Protein AF-A0A2H0B5N1-F1 (afdb_monomer_lite)

Radius of gyration: 15.66 Å; chains: 1; bounding box: 34×41×44 Å

Structure (mmCIF, N/CA/C/O backbone):
data_AF-A0A2H0B5N1-F1
#
_entry.id   AF-A0A2H0B5N1-F1
#
loop_
_atom_site.group_PDB
_atom_site.id
_atom_site.type_symbol
_atom_site.label_atom_id
_atom_site.label_alt_id
_atom_site.label_comp_id
_atom_site.label_asym_id
_atom_site.label_entity_id
_atom_site.label_seq_id
_atom_site.pdbx_PDB_ins_code
_atom_site.Cartn_x
_atom_site.Cartn_y
_atom_site.Cartn_z
_atom_site.occupancy
_atom_site.B_iso_or_equiv
_atom_site.auth_seq_id
_atom_site.auth_comp_id
_atom_site.auth_asym_id
_atom_site.auth_atom_id
_atom_site.pdbx_PDB_model_num
ATOM 1 N N . TYR A 1 1 ? 4.432 -24.245 -27.389 1.00 62.81 1 TYR A N 1
ATOM 2 C CA . TYR A 1 1 ? 4.406 -24.406 -25.921 1.00 62.81 1 TYR A CA 1
ATOM 3 C C . TYR A 1 1 ? 5.547 -23.602 -25.323 1.00 62.81 1 TYR A C 1
ATOM 5 O O . TYR A 1 1 ? 6.668 -23.757 -25.787 1.00 62.81 1 TYR A O 1
ATOM 13 N N . VAL A 1 2 ? 5.274 -22.726 -24.354 1.00 70.19 2 VAL A N 1
ATOM 14 C CA . VAL A 1 2 ? 6.316 -21.984 -23.621 1.00 70.19 2 VAL A CA 1
ATOM 15 C C . VAL A 1 2 ? 6.590 -22.735 -22.321 1.00 70.19 2 VAL A C 1
ATOM 17 O O . VAL A 1 2 ? 5.662 -23.007 -21.563 1.00 70.19 2 VAL A O 1
ATOM 20 N N . LYS A 1 3 ? 7.848 -23.114 -22.078 1.00 71.00 3 LYS A N 1
ATOM 21 C CA . LYS A 1 3 ? 8.260 -23.798 -20.847 1.00 71.00 3 LYS A CA 1
ATOM 22 C C . LYS A 1 3 ? 8.662 -22.742 -19.819 1.00 71.00 3 LYS A C 1
ATOM 24 O O . LYS A 1 3 ? 9.711 -22.124 -19.957 1.00 71.00 3 LYS A O 1
ATOM 29 N N . VAL A 1 4 ? 7.824 -22.529 -18.808 1.00 73.94 4 VAL A N 1
ATOM 30 C CA . VAL A 1 4 ? 8.102 -21.592 -17.709 1.00 73.94 4 VAL A CA 1
ATOM 31 C C . VAL A 1 4 ? 8.718 -22.368 -16.547 1.00 73.94 4 VAL A C 1
ATOM 33 O O . VAL A 1 4 ? 8.161 -23.377 -16.112 1.00 73.94 4 VAL A O 1
ATOM 36 N N . LYS A 1 5 ? 9.874 -21.919 -16.045 1.00 79.00 5 LYS A N 1
ATOM 37 C CA . LYS A 1 5 ? 10.454 -22.449 -14.806 1.00 79.00 5 LYS A CA 1
ATOM 38 C C . LYS A 1 5 ? 9.755 -21.769 -13.632 1.00 79.00 5 LYS A C 1
ATOM 40 O O . LYS A 1 5 ? 9.928 -20.571 -13.437 1.00 79.00 5 LYS A O 1
ATOM 45 N N . LYS A 1 6 ? 8.960 -22.526 -12.880 1.00 80.06 6 LYS A N 1
ATOM 46 C CA . LYS A 1 6 ? 8.376 -22.047 -11.626 1.00 80.06 6 LYS A CA 1
ATOM 47 C C . LYS A 1 6 ? 9.428 -22.092 -10.525 1.00 80.06 6 LYS A C 1
ATOM 49 O O . LYS A 1 6 ? 10.237 -23.021 -10.489 1.00 80.06 6 LYS A O 1
ATOM 54 N N . THR A 1 7 ? 9.378 -21.108 -9.641 1.00 77.88 7 THR A N 1
ATOM 55 C CA . THR A 1 7 ? 10.222 -21.034 -8.451 1.00 77.88 7 THR A CA 1
ATOM 56 C C . THR A 1 7 ? 9.319 -20.874 -7.243 1.00 77.88 7 THR A C 1
ATOM 58 O O . THR A 1 7 ? 8.371 -20.089 -7.280 1.00 77.88 7 THR A O 1
ATOM 61 N N . GLU A 1 8 ? 9.617 -21.618 -6.186 1.00 81.06 8 GLU A N 1
ATOM 62 C CA . GLU A 1 8 ? 8.972 -21.464 -4.888 1.00 81.06 8 GLU A CA 1
ATOM 63 C C . GLU A 1 8 ? 9.789 -20.497 -4.032 1.00 81.06 8 GLU A C 1
ATOM 65 O O . GLU A 1 8 ? 11.020 -20.529 -4.038 1.00 81.06 8 GLU A O 1
ATOM 70 N N . PHE A 1 9 ? 9.096 -19.624 -3.313 1.00 85.31 9 PHE A N 1
ATOM 71 C CA . PHE A 1 9 ? 9.682 -18.725 -2.331 1.00 85.31 9 PHE A CA 1
ATOM 72 C C . PHE A 1 9 ? 8.671 -18.494 -1.211 1.00 85.31 9 PHE A C 1
ATOM 74 O O . PHE A 1 9 ? 7.460 -18.620 -1.411 1.00 85.31 9 PHE A O 1
ATOM 81 N N . GLU A 1 10 ? 9.177 -18.142 -0.037 1.00 87.75 10 GLU A N 1
ATOM 82 C CA . GLU A 1 10 ? 8.361 -17.762 1.108 1.00 87.75 10 GLU A CA 1
ATOM 83 C C . GLU A 1 10 ? 8.388 -16.242 1.275 1.00 87.75 10 GLU A C 1
ATOM 85 O O . GLU A 1 10 ? 9.397 -15.584 1.025 1.00 87.75 10 GLU A O 1
ATOM 90 N N . THR A 1 11 ? 7.258 -15.677 1.685 1.00 91.69 11 THR A N 1
ATOM 91 C CA . THR A 1 11 ? 7.141 -14.263 2.037 1.00 91.69 11 THR A CA 1
ATOM 92 C C . THR A 1 11 ? 6.134 -14.099 3.169 1.00 91.69 11 THR A C 1
ATOM 94 O O . THR A 1 11 ? 5.390 -15.027 3.493 1.00 91.69 11 THR A O 1
ATOM 97 N N . ALA A 1 12 ? 6.075 -12.908 3.752 1.00 94.06 12 ALA A N 1
ATOM 98 C CA . ALA A 1 12 ? 5.151 -12.581 4.823 1.00 94.06 12 ALA A CA 1
ATOM 99 C C . ALA A 1 12 ? 4.571 -11.180 4.639 1.00 94.06 12 ALA A C 1
ATOM 101 O O . ALA A 1 12 ? 5.230 -10.277 4.135 1.00 94.06 12 ALA A O 1
ATOM 102 N N . ASN A 1 13 ? 3.349 -10.986 5.130 1.00 97.69 13 ASN A N 1
ATOM 103 C CA . ASN A 1 13 ? 2.835 -9.640 5.343 1.00 97.69 13 ASN A CA 1
ATOM 104 C C . ASN A 1 13 ? 3.435 -9.073 6.632 1.00 97.69 13 ASN A C 1
ATOM 106 O O . ASN A 1 13 ? 3.412 -9.739 7.670 1.00 97.69 13 ASN A O 1
ATOM 110 N N . ILE A 1 14 ? 3.893 -7.827 6.583 1.00 98.44 14 ILE A N 1
ATOM 111 C CA . ILE A 1 14 ? 4.401 -7.100 7.747 1.00 98.44 14 ILE A CA 1
ATOM 112 C C . ILE A 1 14 ? 3.310 -6.143 8.220 1.00 98.44 14 ILE A C 1
ATOM 114 O O . ILE A 1 14 ? 2.827 -5.309 7.457 1.00 98.44 14 ILE A O 1
ATOM 118 N N . LEU A 1 15 ? 2.904 -6.287 9.480 1.00 98.56 15 LEU A N 1
ATOM 119 C CA . LEU A 1 15 ? 1.828 -5.518 10.101 1.00 98.56 15 LEU A CA 1
ATOM 120 C C . LEU A 1 15 ? 2.432 -4.557 11.127 1.00 98.56 15 LEU A C 1
ATOM 122 O O . LEU A 1 15 ? 3.145 -4.995 12.028 1.00 98.56 15 LEU A O 1
ATOM 126 N N . ILE A 1 16 ? 2.136 -3.263 11.009 1.00 98.62 16 ILE A N 1
ATOM 127 C CA . ILE A 1 16 ? 2.725 -2.208 11.842 1.00 98.62 16 ILE A CA 1
ATOM 128 C C . ILE A 1 16 ? 1.606 -1.303 12.374 1.00 98.62 16 ILE A C 1
ATOM 130 O O . ILE A 1 16 ? 0.941 -0.615 11.600 1.00 98.62 16 ILE A O 1
ATOM 134 N N . GLY A 1 17 ? 1.394 -1.294 13.693 1.00 98.44 17 GLY A N 1
ATOM 135 C CA . GLY A 1 17 ? 0.392 -0.456 14.366 1.00 98.44 17 GLY A CA 1
ATOM 136 C C . GLY A 1 17 ? -0.738 -1.242 15.036 1.00 98.44 17 GLY A C 1
ATOM 137 O O . GLY A 1 17 ? -0.537 -2.359 15.515 1.00 98.44 17 GLY A O 1
ATOM 138 N N . ASN A 1 18 ? -1.927 -0.642 15.109 1.00 98.38 18 ASN A N 1
ATOM 139 C CA . ASN A 1 18 ? -3.066 -1.177 15.854 1.00 98.38 18 ASN A CA 1
ATOM 140 C C . ASN A 1 18 ? -3.725 -2.364 15.129 1.00 98.38 18 ASN A C 1
ATOM 142 O O . ASN A 1 18 ? -4.461 -2.201 14.161 1.00 98.38 18 ASN A O 1
ATOM 146 N N . THR A 1 19 ? -3.503 -3.577 15.634 1.00 97.56 19 THR A N 1
ATOM 147 C CA . THR A 1 19 ? -4.081 -4.818 15.082 1.00 97.56 19 THR A CA 1
ATOM 148 C C . THR A 1 19 ? -5.416 -5.220 15.711 1.00 97.56 19 THR A C 1
ATOM 150 O O . THR A 1 19 ? -5.990 -6.236 15.317 1.00 97.56 19 THR A O 1
ATOM 153 N N . ILE A 1 20 ? -5.914 -4.447 16.680 1.00 97.56 20 ILE A N 1
ATOM 154 C CA . ILE A 1 20 ? -7.135 -4.760 17.428 1.00 97.56 20 ILE A CA 1
ATOM 155 C C . ILE A 1 20 ? -8.333 -4.080 16.768 1.00 97.56 20 ILE A C 1
ATOM 157 O O . ILE A 1 20 ? -9.214 -4.769 16.268 1.00 97.56 20 ILE A O 1
ATOM 161 N N . ASN A 1 21 ? -8.343 -2.744 16.739 1.00 97.50 21 ASN A N 1
ATOM 162 C CA . ASN A 1 21 ? -9.430 -1.922 16.196 1.00 97.50 21 ASN A CA 1
ATOM 163 C C . ASN A 1 21 ? -8.858 -0.655 15.526 1.00 97.50 21 ASN A C 1
ATOM 165 O O . ASN A 1 21 ? -8.994 0.435 16.080 1.00 97.50 21 ASN A O 1
ATOM 169 N N . PRO A 1 22 ? -8.168 -0.777 14.380 1.00 98.56 22 PRO A N 1
ATOM 170 C CA . PRO A 1 22 ? -7.708 0.382 13.628 1.00 98.56 22 PRO A CA 1
ATOM 171 C C . PRO A 1 22 ? -8.877 1.090 12.929 1.00 98.56 22 PRO A C 1
ATOM 173 O O . PRO A 1 22 ? -9.751 0.447 12.339 1.00 98.56 22 PRO A O 1
ATOM 176 N N . ASP A 1 23 ? -8.835 2.419 12.908 1.00 98.62 23 ASP A N 1
ATOM 177 C CA . ASP A 1 23 ? -9.713 3.251 12.088 1.00 98.62 23 ASP A CA 1
ATOM 178 C C . ASP A 1 23 ? -9.384 3.075 10.605 1.00 98.62 23 ASP A C 1
ATOM 180 O O . ASP A 1 23 ? -10.289 2.956 9.779 1.00 98.62 23 ASP A O 1
ATOM 184 N N . ASN A 1 24 ? -8.097 3.021 10.247 1.00 98.81 24 ASN A N 1
ATOM 185 C CA . ASN A 1 24 ? -7.671 2.898 8.855 1.00 98.81 24 ASN A CA 1
ATOM 186 C C . ASN A 1 24 ? -6.722 1.715 8.645 1.00 98.81 24 ASN A C 1
ATOM 188 O O . ASN A 1 24 ? -5.850 1.437 9.470 1.00 98.81 24 ASN A O 1
ATOM 192 N N . LEU A 1 25 ? -6.868 1.063 7.491 1.00 98.88 25 LEU A N 1
ATOM 193 C CA . LEU A 1 25 ? -5.912 0.080 6.981 1.00 98.88 25 LEU A CA 1
ATOM 194 C C . LEU A 1 25 ? -5.144 0.694 5.810 1.00 98.88 25 LEU A C 1
ATOM 196 O O . LEU A 1 25 ? -5.768 1.195 4.876 1.00 98.88 25 LEU A O 1
ATOM 200 N N . ILE A 1 26 ? -3.815 0.662 5.853 1.00 98.88 26 ILE A N 1
ATOM 201 C CA . ILE A 1 26 ? -2.949 1.240 4.824 1.00 98.88 26 ILE A CA 1
ATOM 202 C C . ILE A 1 26 ? -2.118 0.122 4.202 1.00 98.88 26 ILE A C 1
ATOM 204 O O . ILE A 1 26 ? -1.307 -0.476 4.898 1.00 98.88 26 ILE A O 1
ATOM 208 N N . PHE A 1 27 ? -2.298 -0.152 2.913 1.00 98.81 27 PHE A N 1
ATOM 209 C CA . PHE A 1 27 ? -1.576 -1.192 2.184 1.00 98.81 27 PHE A CA 1
ATOM 210 C C . PHE A 1 27 ? -0.529 -0.598 1.242 1.00 98.81 27 PHE A C 1
ATOM 212 O O . PHE A 1 27 ? -0.780 0.411 0.591 1.00 98.81 27 PHE A O 1
ATOM 219 N N . ALA A 1 28 ? 0.608 -1.274 1.138 1.00 98.56 28 ALA A N 1
ATOM 220 C CA . ALA A 1 28 ? 1.543 -1.208 0.016 1.00 98.56 28 ALA A CA 1
ATOM 221 C C . ALA A 1 28 ? 2.101 -2.622 -0.179 1.00 98.56 28 ALA A C 1
ATOM 223 O O . ALA A 1 28 ? 2.277 -3.326 0.818 1.00 98.56 28 ALA A O 1
ATOM 224 N N . HIS A 1 29 ? 2.367 -3.063 -1.406 1.00 97.56 29 HIS A N 1
ATOM 225 C CA . HIS A 1 29 ? 3.141 -4.294 -1.592 1.00 97.56 29 HIS A CA 1
ATOM 226 C C . HIS A 1 29 ? 4.630 -3.976 -1.697 1.00 97.56 29 HIS A C 1
ATOM 228 O O . HIS A 1 29 ? 5.009 -2.836 -1.958 1.00 97.56 29 HIS A O 1
ATOM 234 N N . PHE A 1 30 ? 5.473 -4.963 -1.407 1.00 96.44 30 PHE A N 1
ATOM 235 C CA . PHE A 1 30 ? 6.928 -4.785 -1.411 1.00 96.44 30 PHE A CA 1
ATOM 236 C C . PHE A 1 30 ? 7.665 -5.744 -2.347 1.00 96.44 30 PHE A C 1
ATOM 238 O O . PHE A 1 30 ? 8.881 -5.628 -2.488 1.00 96.44 30 PHE A O 1
ATOM 245 N N . ASP A 1 31 ? 6.976 -6.718 -2.939 1.00 93.31 31 ASP A N 1
ATOM 246 C CA . ASP A 1 31 ? 7.562 -7.590 -3.950 1.00 93.31 31 ASP A CA 1
ATOM 247 C C . ASP A 1 31 ? 7.580 -6.927 -5.330 1.00 93.31 31 ASP A C 1
ATOM 249 O O . ASP A 1 31 ? 6.745 -6.081 -5.629 1.00 93.31 31 ASP A O 1
ATOM 253 N N . SER A 1 32 ? 8.544 -7.341 -6.156 1.00 91.06 32 SER A N 1
ATOM 254 C CA . SER A 1 32 ? 8.710 -6.931 -7.551 1.00 91.06 32 SER A CA 1
ATOM 255 C C . SER A 1 32 ? 9.144 -8.140 -8.387 1.00 91.06 32 SER A C 1
ATOM 257 O O . SER A 1 32 ? 9.801 -9.057 -7.879 1.00 91.06 32 SER A O 1
ATOM 259 N N . ILE A 1 33 ? 8.758 -8.165 -9.666 1.00 86.56 33 ILE A N 1
ATOM 260 C CA . ILE A 1 33 ? 9.056 -9.271 -10.596 1.00 86.56 33 ILE A CA 1
ATOM 261 C C . ILE A 1 33 ? 10.128 -8.897 -11.616 1.00 86.56 33 ILE A C 1
ATOM 263 O O . ILE A 1 33 ? 10.951 -9.741 -11.982 1.00 86.56 33 ILE A O 1
ATOM 267 N N . ILE A 1 34 ? 10.103 -7.664 -12.126 1.00 85.69 34 ILE A N 1
ATOM 268 C CA . ILE A 1 34 ? 10.981 -7.212 -13.209 1.00 85.69 34 ILE A CA 1
ATOM 269 C C . ILE A 1 34 ? 11.536 -5.835 -12.867 1.00 85.69 34 ILE A C 1
ATOM 271 O O . ILE A 1 34 ? 10.775 -4.905 -12.633 1.00 85.69 34 ILE A O 1
ATOM 275 N N . GLY A 1 35 ? 12.860 -5.696 -12.958 1.00 87.00 35 GLY A N 1
ATOM 276 C CA . GLY A 1 35 ? 13.538 -4.441 -12.638 1.00 87.00 35 GLY A CA 1
ATOM 277 C C . GLY A 1 35 ? 13.698 -4.251 -11.134 1.00 87.00 35 GLY A C 1
ATOM 278 O O . GLY A 1 35 ? 13.616 -5.217 -10.375 1.00 87.00 35 GLY A O 1
ATOM 279 N N . ASP A 1 36 ? 13.959 -3.011 -10.730 1.00 91.88 36 ASP A N 1
ATOM 280 C CA . ASP A 1 36 ? 14.170 -2.673 -9.320 1.00 91.88 36 ASP A CA 1
ATOM 281 C C . ASP A 1 36 ? 12.842 -2.515 -8.567 1.00 91.88 36 ASP A C 1
ATOM 283 O O . ASP A 1 36 ? 12.827 -2.560 -7.337 1.00 91.88 36 ASP A O 1
ATOM 287 N N . GLY A 1 37 ? 11.732 -2.316 -9.289 1.00 95.31 37 GLY A N 1
ATOM 288 C CA . GLY A 1 37 ? 10.428 -2.048 -8.686 1.00 95.31 37 GLY A CA 1
ATOM 289 C C . GLY A 1 37 ? 10.397 -0.707 -7.957 1.00 95.31 37 GLY A C 1
ATOM 290 O O . GLY A 1 37 ? 9.845 -0.598 -6.861 1.00 95.31 37 GLY A O 1
ATOM 291 N N . ALA A 1 38 ? 11.092 0.305 -8.486 1.00 96.62 38 ALA A N 1
ATOM 292 C CA . ALA A 1 38 ? 11.262 1.576 -7.796 1.00 96.62 38 ALA A CA 1
ATOM 293 C C . ALA A 1 38 ? 9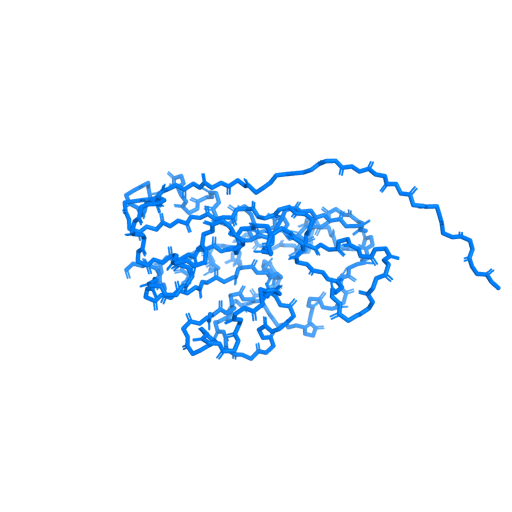.917 2.283 -7.580 1.00 96.62 38 ALA A C 1
ATOM 295 O O . ALA A 1 38 ? 9.599 2.682 -6.461 1.00 96.62 38 ALA A O 1
ATOM 296 N N . MET A 1 39 ? 9.123 2.427 -8.635 1.00 95.19 39 MET A N 1
ATOM 297 C CA . MET A 1 39 ? 7.759 2.944 -8.586 1.00 95.19 39 MET A CA 1
ATOM 298 C C . MET A 1 39 ? 6.745 1.832 -8.282 1.00 95.19 39 MET A C 1
ATOM 300 O O . MET A 1 39 ? 5.723 2.133 -7.665 1.00 95.19 39 MET A O 1
ATOM 304 N N . ASP A 1 40 ? 7.043 0.596 -8.688 1.00 94.38 40 ASP A N 1
ATOM 305 C CA . ASP A 1 40 ? 6.229 -0.611 -8.518 1.00 94.38 40 ASP A CA 1
ATOM 306 C C . ASP A 1 40 ? 6.957 -1.653 -7.628 1.00 94.38 40 ASP A C 1
ATOM 308 O O . ASP A 1 40 ? 7.573 -2.609 -8.095 1.00 94.38 40 ASP A O 1
ATOM 312 N N . ASN A 1 41 ? 7.025 -1.474 -6.308 1.00 96.25 41 ASN A N 1
ATOM 313 C CA . ASN A 1 41 ? 6.326 -0.469 -5.503 1.00 96.25 41 ASN A CA 1
ATOM 314 C C . ASN A 1 41 ? 7.151 0.022 -4.292 1.00 96.25 41 ASN A C 1
ATOM 316 O O . ASN A 1 41 ? 6.628 0.432 -3.247 1.00 96.25 41 ASN A O 1
ATOM 320 N N . ALA A 1 42 ? 8.482 0.019 -4.424 1.00 97.69 42 ALA A N 1
ATOM 321 C CA . ALA A 1 42 ? 9.410 0.442 -3.373 1.00 97.69 42 ALA A CA 1
ATOM 322 C C . ALA A 1 42 ? 9.158 1.889 -2.905 1.00 97.69 42 ALA A C 1
ATOM 324 O O . ALA A 1 42 ? 9.298 2.199 -1.719 1.00 97.69 42 ALA A O 1
ATOM 325 N N . ALA A 1 43 ? 8.730 2.776 -3.805 1.00 98.06 43 ALA A N 1
ATOM 326 C CA . ALA A 1 43 ? 8.363 4.153 -3.500 1.00 98.06 43 ALA A CA 1
ATOM 327 C C . ALA A 1 43 ? 7.197 4.252 -2.505 1.00 98.06 43 ALA A C 1
ATOM 329 O O . ALA A 1 43 ? 7.267 5.050 -1.565 1.00 98.06 43 ALA A O 1
ATOM 330 N N . ALA A 1 44 ? 6.140 3.447 -2.660 1.00 98.38 44 ALA A N 1
ATOM 331 C CA . ALA A 1 44 ? 5.036 3.428 -1.701 1.00 98.38 44 ALA A CA 1
ATOM 332 C C . ALA A 1 44 ? 5.491 2.915 -0.337 1.00 98.38 44 ALA A C 1
ATO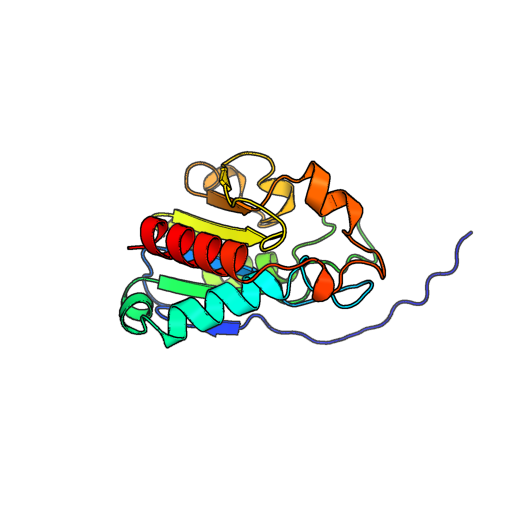M 334 O O . ALA A 1 44 ? 5.151 3.514 0.686 1.00 98.38 44 ALA A O 1
ATOM 335 N N . VAL A 1 45 ? 6.304 1.854 -0.318 1.00 98.56 45 VAL A N 1
ATOM 336 C CA . VAL A 1 45 ? 6.893 1.317 0.916 1.00 98.56 45 VAL A CA 1
ATOM 337 C C . VAL A 1 45 ? 7.716 2.393 1.627 1.00 98.56 45 VAL A C 1
ATOM 339 O O . VAL A 1 45 ? 7.532 2.620 2.824 1.00 98.56 45 VAL A O 1
ATOM 342 N N . ALA A 1 46 ? 8.561 3.125 0.896 1.00 98.50 46 ALA A N 1
ATOM 343 C CA . ALA A 1 46 ? 9.348 4.226 1.444 1.00 98.50 46 ALA A CA 1
ATOM 344 C C . ALA A 1 46 ? 8.459 5.347 2.008 1.00 98.50 46 ALA A C 1
ATOM 346 O O . ALA A 1 46 ? 8.704 5.827 3.116 1.00 98.50 46 ALA A O 1
ATOM 347 N N . VAL A 1 47 ? 7.389 5.728 1.300 1.00 98.69 47 VAL A N 1
ATOM 348 C CA . VAL A 1 47 ? 6.409 6.717 1.780 1.00 98.69 47 VAL A CA 1
ATOM 349 C C . VAL A 1 47 ? 5.730 6.246 3.068 1.00 98.69 47 VAL A C 1
ATOM 351 O O . VAL A 1 47 ? 5.608 7.035 4.010 1.00 98.69 47 VAL A O 1
ATOM 354 N N . VAL A 1 48 ? 5.319 4.978 3.151 1.00 98.69 48 VAL A N 1
ATOM 355 C CA . VAL A 1 48 ? 4.706 4.392 4.354 1.00 98.69 48 VAL A CA 1
ATOM 356 C C . VAL A 1 48 ? 5.678 4.427 5.531 1.00 98.69 48 VAL A C 1
ATOM 358 O O . VAL A 1 48 ? 5.351 4.987 6.578 1.00 98.69 48 VAL A O 1
ATOM 361 N N . LEU A 1 49 ? 6.890 3.896 5.360 1.00 98.69 49 LEU A N 1
ATOM 362 C CA . LEU A 1 49 ? 7.893 3.849 6.425 1.00 98.69 49 LEU A CA 1
ATOM 363 C C . LEU A 1 49 ? 8.269 5.255 6.900 1.00 98.69 49 LEU A C 1
ATOM 365 O O . LEU A 1 49 ? 8.280 5.522 8.101 1.00 98.69 49 LEU A O 1
ATOM 369 N N . HIS A 1 50 ? 8.493 6.185 5.972 1.00 98.44 50 HIS A N 1
ATOM 370 C CA . HIS A 1 50 ? 8.802 7.570 6.312 1.00 98.44 50 HIS A CA 1
ATOM 371 C C . HIS A 1 50 ? 7.632 8.266 7.027 1.00 98.44 50 HIS A C 1
ATOM 373 O O . HIS A 1 50 ? 7.847 9.068 7.936 1.00 98.44 50 HIS A O 1
ATOM 379 N N . THR A 1 51 ? 6.382 7.956 6.663 1.00 98.50 51 THR A N 1
ATOM 380 C CA . THR A 1 51 ? 5.190 8.462 7.366 1.00 98.50 51 THR A CA 1
ATOM 381 C C . THR A 1 51 ? 5.178 8.007 8.821 1.00 98.50 51 THR A C 1
ATOM 383 O O . THR A 1 51 ? 5.014 8.842 9.712 1.00 98.50 51 THR A O 1
ATOM 386 N N . ILE A 1 52 ? 5.394 6.708 9.053 1.00 98.25 52 ILE A N 1
ATOM 387 C CA . ILE A 1 52 ? 5.404 6.095 10.386 1.00 98.25 52 ILE A CA 1
ATOM 388 C C . ILE A 1 52 ? 6.523 6.690 11.244 1.00 98.25 52 ILE A C 1
ATOM 390 O O . ILE A 1 52 ? 6.264 7.127 12.362 1.00 98.25 52 ILE A O 1
ATOM 394 N N . LEU A 1 53 ? 7.748 6.763 10.710 1.00 98.25 53 LEU A N 1
ATOM 395 C CA . LEU A 1 53 ? 8.915 7.271 11.439 1.00 98.25 53 LEU A CA 1
ATOM 396 C C . LEU A 1 53 ? 8.751 8.736 11.864 1.00 98.25 53 LEU A C 1
ATOM 398 O O . LEU A 1 53 ? 9.181 9.111 12.950 1.00 98.25 53 LEU A O 1
ATOM 402 N N . GLN A 1 54 ? 8.112 9.560 11.031 1.00 98.19 54 GLN A N 1
ATOM 403 C CA . GLN A 1 54 ? 7.900 10.981 11.324 1.00 98.19 54 GLN A CA 1
ATOM 404 C C . GLN A 1 54 ? 6.641 11.253 12.162 1.00 98.19 54 GLN A C 1
ATOM 406 O O . GLN A 1 54 ? 6.513 12.325 12.746 1.00 98.19 54 GLN A O 1
ATOM 411 N N . ASN A 1 55 ? 5.684 10.322 12.200 1.00 97.81 55 ASN A N 1
ATOM 412 C CA . ASN A 1 55 ? 4.397 10.498 12.880 1.00 97.81 55 ASN A CA 1
ATOM 413 C C . ASN A 1 55 ? 3.992 9.209 13.626 1.00 97.81 55 ASN A C 1
ATOM 415 O O . ASN A 1 55 ? 2.953 8.620 13.312 1.00 97.81 55 ASN A O 1
ATOM 419 N N . PRO A 1 56 ? 4.766 8.755 14.628 1.00 97.56 56 PRO A N 1
ATOM 420 C CA . PRO A 1 56 ? 4.535 7.463 15.281 1.00 97.56 56 PRO A CA 1
ATOM 421 C C . PRO A 1 56 ? 3.175 7.370 15.987 1.00 97.56 56 PRO A C 1
ATOM 423 O O . PRO A 1 56 ? 2.620 6.282 16.112 1.00 97.56 56 PRO A O 1
ATOM 426 N N . THR A 1 57 ? 2.582 8.499 16.390 1.00 98.06 57 THR A N 1
ATOM 427 C CA . THR A 1 57 ? 1.238 8.548 16.993 1.00 98.06 57 THR A CA 1
ATOM 428 C C . THR A 1 57 ? 0.134 8.065 16.053 1.00 98.06 57 THR A C 1
ATOM 430 O O . THR A 1 57 ? -0.916 7.635 16.529 1.00 98.06 57 THR A O 1
ATOM 433 N N . LEU A 1 58 ? 0.365 8.062 14.732 1.00 98.12 58 LEU A N 1
ATOM 434 C CA . LEU A 1 58 ? -0.573 7.484 13.769 1.00 98.12 58 LEU A CA 1
ATOM 435 C C . LEU A 1 58 ? -0.799 5.990 14.033 1.00 98.12 58 LEU A C 1
ATOM 437 O O . LEU A 1 58 ? -1.897 5.503 13.786 1.00 98.12 58 LEU A O 1
ATOM 441 N N . LEU A 1 59 ? 0.178 5.266 14.585 1.00 98.38 59 LEU A N 1
ATOM 442 C CA . LEU A 1 59 ? 0.061 3.827 14.849 1.00 98.38 59 LEU A CA 1
ATOM 443 C C . LEU A 1 59 ? -1.053 3.469 15.846 1.00 98.38 59 LEU A C 1
ATOM 445 O O . LEU A 1 59 ? -1.518 2.332 15.840 1.00 98.38 59 LEU A O 1
ATOM 449 N N . ASN A 1 60 ? -1.518 4.423 16.660 1.00 98.38 60 ASN A N 1
ATOM 450 C CA . ASN A 1 60 ? -2.585 4.192 17.637 1.00 98.38 60 ASN A CA 1
ATOM 451 C C . ASN A 1 60 ? -3.929 3.871 16.968 1.00 98.38 60 ASN A C 1
ATOM 453 O O . ASN A 1 60 ? -4.668 3.014 17.447 1.00 98.38 60 ASN A O 1
ATOM 457 N N . ASN A 1 61 ? -4.220 4.521 15.839 1.00 98.19 61 ASN A N 1
ATOM 458 C CA . ASN A 1 61 ? -5.505 4.407 15.140 1.00 98.19 61 ASN A CA 1
ATOM 459 C C . ASN A 1 61 ? -5.368 3.755 13.759 1.00 98.19 61 ASN A C 1
ATOM 461 O O . ASN A 1 61 ? -6.355 3.577 13.055 1.00 98.19 61 ASN A O 1
ATOM 465 N N . ASN A 1 62 ? -4.154 3.408 13.339 1.00 98.81 62 ASN A N 1
ATOM 466 C CA . ASN A 1 62 ? -3.883 2.913 11.997 1.00 98.81 62 ASN A CA 1
ATOM 467 C C . ASN A 1 62 ? -3.159 1.571 12.047 1.00 98.81 62 ASN A C 1
ATOM 469 O O . ASN A 1 62 ? -2.298 1.350 12.901 1.00 98.81 62 ASN A O 1
ATOM 473 N N . LEU A 1 63 ? -3.472 0.710 11.083 1.00 98.88 63 LEU A N 1
ATOM 474 C CA . LEU A 1 63 ? -2.673 -0.464 10.764 1.00 98.88 63 LEU A CA 1
ATOM 475 C C . LEU A 1 63 ? -2.069 -0.278 9.378 1.00 98.88 63 LEU A C 1
ATOM 477 O O . LEU A 1 63 ? -2.797 -0.163 8.394 1.00 98.88 63 LEU A O 1
ATOM 481 N N . PHE A 1 64 ? -0.744 -0.271 9.307 1.00 98.88 64 PHE A N 1
ATOM 482 C CA . PHE A 1 64 ? 0.003 -0.307 8.058 1.00 98.88 64 PHE A CA 1
ATOM 483 C C . PHE A 1 64 ? 0.360 -1.760 7.737 1.00 98.88 64 PHE A C 1
ATOM 485 O O . PHE A 1 64 ? 0.792 -2.509 8.616 1.00 98.88 64 PHE A O 1
ATOM 492 N N . ILE A 1 65 ? 0.153 -2.166 6.489 1.00 98.75 65 ILE A N 1
ATOM 493 C CA . ILE A 1 65 ? 0.352 -3.520 5.989 1.00 98.75 65 ILE A CA 1
ATOM 494 C C . ILE A 1 65 ? 1.270 -3.441 4.773 1.00 98.75 65 ILE A C 1
ATOM 496 O O . ILE A 1 65 ? 0.869 -2.942 3.721 1.00 98.75 65 ILE A O 1
ATOM 500 N N . LEU A 1 66 ? 2.488 -3.958 4.914 1.00 98.69 66 LEU A N 1
ATOM 501 C CA . LEU A 1 66 ? 3.367 -4.216 3.778 1.00 98.69 66 LEU A CA 1
ATOM 502 C C . LEU A 1 66 ? 3.097 -5.647 3.314 1.00 98.69 66 LEU A C 1
ATOM 504 O O . LEU A 1 66 ? 3.410 -6.599 4.033 1.00 98.69 66 LEU A O 1
ATOM 508 N N . ALA A 1 67 ? 2.432 -5.795 2.174 1.00 97.00 67 ALA A N 1
ATOM 509 C CA . ALA A 1 67 ? 2.014 -7.084 1.647 1.00 97.00 67 ALA A CA 1
ATOM 510 C C . ALA A 1 67 ? 3.098 -7.694 0.755 1.00 97.00 67 ALA A C 1
ATOM 512 O O . ALA A 1 67 ? 3.667 -7.012 -0.091 1.00 97.00 67 ALA A O 1
ATOM 513 N N . GLY A 1 68 ? 3.376 -8.979 0.943 1.00 93.75 68 GLY A N 1
ATOM 514 C CA . GLY A 1 68 ? 4.264 -9.721 0.051 1.00 93.75 68 GLY A CA 1
ATOM 515 C C . GLY A 1 68 ? 3.472 -10.563 -0.942 1.00 93.75 68 GLY A C 1
ATOM 516 O O . GLY A 1 68 ? 2.356 -10.985 -0.634 1.00 93.75 68 GLY A O 1
ATOM 517 N N . ASN A 1 69 ? 4.080 -10.901 -2.080 1.00 90.50 69 ASN A N 1
ATOM 518 C CA . ASN A 1 69 ? 3.478 -11.768 -3.100 1.00 90.50 69 ASN A CA 1
ATOM 519 C C . ASN A 1 69 ? 2.152 -11.178 -3.611 1.00 90.50 69 ASN A C 1
ATOM 521 O O . ASN A 1 69 ? 1.094 -11.819 -3.604 1.00 90.50 69 ASN A O 1
ATOM 525 N N . GLU A 1 70 ? 2.208 -9.898 -3.957 1.00 90.88 70 GLU A N 1
ATOM 526 C CA . GLU A 1 70 ? 1.183 -9.223 -4.731 1.00 90.88 70 GLU A CA 1
ATOM 527 C C . GLU A 1 70 ? 1.351 -9.608 -6.204 1.00 90.88 70 GLU A C 1
ATOM 529 O O . GLU A 1 70 ? 0.437 -10.185 -6.789 1.00 90.88 70 GLU A O 1
ATOM 534 N N . GLU A 1 71 ? 2.546 -9.448 -6.757 1.00 87.06 71 GLU A N 1
ATOM 535 C CA . GLU A 1 71 ? 2.741 -9.420 -8.204 1.00 87.06 71 GLU A CA 1
ATOM 536 C C . GLU A 1 71 ? 2.755 -10.830 -8.829 1.00 87.06 71 GLU A C 1
ATOM 538 O O . GLU A 1 71 ? 2.415 -11.050 -9.999 1.00 87.06 71 GLU A O 1
ATOM 543 N N . VAL A 1 72 ? 3.180 -11.846 -8.066 1.00 81.69 72 VAL A N 1
ATOM 544 C CA . VAL A 1 72 ? 3.509 -13.172 -8.620 1.00 81.69 72 VAL A CA 1
ATOM 545 C C . VAL A 1 72 ? 2.276 -14.045 -8.859 1.00 81.69 72 VAL A C 1
ATOM 547 O O . VAL A 1 72 ? 1.444 -14.267 -7.978 1.00 81.69 72 VAL A O 1
ATOM 550 N N . SER A 1 73 ? 2.181 -14.633 -10.064 1.00 72.94 73 SER A N 1
ATOM 551 C CA . SER A 1 73 ? 0.962 -15.335 -10.479 1.00 72.94 73 SER A CA 1
ATOM 552 C C . SER A 1 73 ? 1.121 -16.471 -11.498 1.00 72.94 73 SER A C 1
ATOM 554 O O . SER A 1 73 ? 0.635 -16.446 -12.632 1.00 72.94 73 SER A O 1
ATOM 556 N N . TYR A 1 74 ? 1.766 -17.554 -11.070 1.00 61.12 74 TYR A N 1
ATOM 557 C CA . TYR A 1 74 ? 2.148 -18.642 -11.974 1.00 61.12 74 TYR A CA 1
ATOM 558 C C . TYR A 1 74 ? 0.995 -19.427 -12.634 1.00 61.12 74 TYR A C 1
ATOM 560 O O . TYR A 1 74 ? 1.212 -19.950 -13.724 1.00 61.12 74 TYR A O 1
ATOM 568 N N . ASP A 1 75 ? -0.202 -19.531 -12.031 1.00 53.56 75 ASP A N 1
ATOM 569 C CA . ASP A 1 75 ? -1.120 -20.637 -12.383 1.00 53.56 75 ASP A CA 1
ATOM 570 C C . ASP A 1 75 ? -2.586 -20.314 -12.707 1.00 53.56 75 ASP A C 1
ATOM 572 O O . ASP A 1 75 ? -3.194 -21.041 -13.492 1.00 53.56 75 ASP A O 1
ATOM 576 N N . ASN A 1 76 ? -3.193 -19.245 -12.177 1.00 60.34 76 ASN A N 1
ATOM 577 C CA . ASN A 1 76 ? -4.618 -18.982 -12.422 1.00 60.34 76 ASN A CA 1
ATOM 578 C C . ASN A 1 76 ? -4.899 -17.519 -12.745 1.00 60.34 76 ASN A C 1
ATOM 580 O O . ASN A 1 76 ? -4.860 -16.656 -11.871 1.00 60.34 76 ASN A O 1
ATOM 584 N N . TYR A 1 77 ? -5.281 -17.266 -14.001 1.00 52.31 77 TYR A N 1
ATOM 585 C CA . TYR A 1 77 ? -5.553 -15.916 -14.482 1.00 52.31 77 TYR A CA 1
ATOM 586 C C . TYR A 1 77 ? -6.774 -15.218 -13.917 1.00 52.31 77 TYR A C 1
ATOM 588 O O . TYR A 1 77 ? -6.883 -14.003 -14.032 1.00 52.31 77 TYR A O 1
ATOM 596 N N . LYS A 1 78 ? -7.650 -15.972 -13.264 1.00 52.56 78 LYS A N 1
ATOM 597 C CA . LYS A 1 78 ? -8.842 -15.438 -12.618 1.00 52.56 78 LYS A CA 1
ATOM 598 C C . LYS A 1 78 ? -8.595 -15.031 -11.161 1.00 52.56 78 LYS A C 1
ATOM 600 O O . LYS A 1 78 ? -9.489 -14.469 -10.546 1.00 52.56 78 LYS A O 1
ATOM 605 N N . SER A 1 79 ? -7.416 -15.314 -10.598 1.00 60.50 79 SER A N 1
ATOM 606 C CA . SER A 1 79 ? -7.070 -15.040 -9.191 1.00 60.50 79 SER A CA 1
ATOM 607 C C . SER A 1 79 ? -5.647 -14.469 -9.039 1.00 60.50 79 SER A C 1
ATOM 609 O O . SER A 1 79 ? -4.917 -14.862 -8.130 1.00 60.50 79 SER A O 1
ATOM 611 N N . LYS A 1 80 ? -5.230 -13.633 -9.998 1.00 64.94 80 LYS A N 1
ATOM 612 C CA . LYS A 1 80 ? -3.874 -13.602 -10.578 1.00 64.94 80 LYS A CA 1
ATOM 613 C C . LYS A 1 80 ? -2.883 -12.565 -10.012 1.00 64.94 80 LYS A C 1
ATOM 615 O O . LYS A 1 80 ? -1.888 -12.297 -10.650 1.00 64.94 80 LYS A O 1
ATOM 620 N N . SER A 1 81 ? -3.124 -11.996 -8.850 1.00 81.81 81 SER A N 1
ATOM 621 C CA . SER A 1 81 ? -2.160 -11.163 -8.103 1.00 81.81 81 SER A CA 1
ATOM 622 C C . SER A 1 81 ? -2.752 -10.934 -6.711 1.00 81.81 81 SER A C 1
ATOM 624 O O . SER A 1 81 ? -3.839 -11.453 -6.431 1.00 81.81 81 SER A O 1
ATOM 626 N N . GLY A 1 82 ? -2.069 -10.273 -5.787 1.00 88.69 82 GLY A N 1
ATOM 627 C CA . GLY A 1 82 ? -2.577 -9.974 -4.447 1.00 88.69 82 GLY A CA 1
ATOM 628 C C . GLY A 1 82 ? -2.706 -11.182 -3.520 1.00 88.69 82 GLY A C 1
ATOM 629 O O . GLY A 1 82 ? -3.636 -11.236 -2.705 1.00 88.69 82 GLY A O 1
ATOM 630 N N . PHE A 1 83 ? -1.837 -12.196 -3.636 1.00 90.56 83 PHE A N 1
ATOM 631 C CA . PHE A 1 83 ? -1.884 -13.344 -2.721 1.00 90.56 83 PHE A CA 1
ATOM 632 C C . PHE A 1 83 ? -1.661 -12.901 -1.272 1.00 90.56 83 PHE A C 1
ATOM 634 O O . PHE A 1 83 ? -2.433 -13.306 -0.397 1.00 90.56 83 PHE A O 1
ATOM 641 N N . GLY A 1 84 ? -0.719 -11.984 -1.038 1.00 93.50 84 GLY A N 1
ATOM 642 C CA . GLY A 1 84 ? -0.515 -11.340 0.262 1.00 93.50 84 GLY A CA 1
ATOM 643 C C . GLY A 1 84 ? -1.787 -10.729 0.843 1.00 93.50 84 GLY A C 1
ATOM 644 O O . GLY A 1 84 ? -2.145 -11.007 1.991 1.00 93.50 84 GLY A O 1
ATOM 645 N N . PHE A 1 85 ? -2.547 -9.972 0.047 1.00 95.44 85 PHE A N 1
ATOM 646 C CA . PHE A 1 85 ? -3.802 -9.370 0.504 1.00 95.44 85 PHE A CA 1
ATOM 647 C C . PHE A 1 85 ? -4.846 -10.412 0.907 1.00 95.44 85 PHE A C 1
ATOM 649 O O . PHE A 1 85 ? -5.535 -10.236 1.911 1.00 95.44 85 PHE A O 1
ATOM 656 N N . ARG A 1 86 ? -4.947 -11.533 0.183 1.00 93.94 86 ARG A 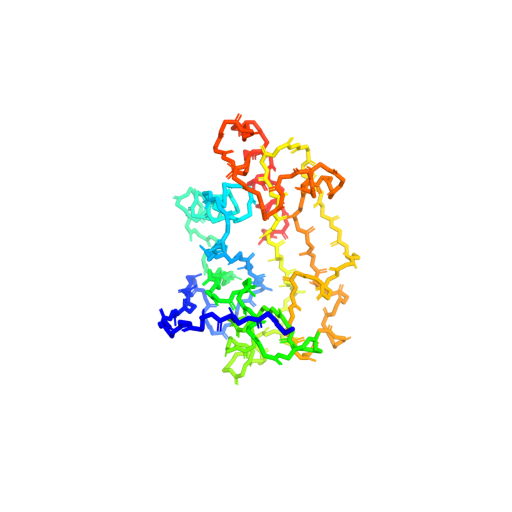N 1
ATOM 657 C CA . ARG A 1 86 ? -5.868 -12.628 0.540 1.00 93.94 86 ARG A CA 1
ATOM 658 C C . ARG A 1 86 ? -5.430 -13.388 1.782 1.00 93.94 86 ARG A C 1
ATOM 660 O O . ARG A 1 86 ? -6.282 -13.818 2.561 1.00 93.94 86 ARG A O 1
ATOM 667 N N . VAL A 1 87 ? -4.123 -13.550 1.985 1.00 94.50 87 VAL A N 1
ATOM 668 C CA . VAL A 1 87 ? -3.592 -14.106 3.235 1.00 94.50 87 VAL A CA 1
ATOM 669 C C . VAL A 1 87 ? -3.968 -13.191 4.399 1.00 94.50 87 VAL A C 1
ATOM 671 O O . VAL A 1 87 ? -4.519 -13.676 5.389 1.00 94.50 87 VAL A O 1
ATOM 674 N N . PHE A 1 88 ? -3.785 -11.873 4.257 1.00 97.56 88 PHE A N 1
ATOM 675 C CA . PHE A 1 88 ? -4.251 -10.903 5.251 1.00 97.56 88 PHE A CA 1
ATOM 676 C C . PHE A 1 88 ? -5.764 -11.011 5.480 1.00 97.56 88 PHE A C 1
ATOM 678 O O . PHE A 1 88 ? -6.199 -11.154 6.622 1.00 97.56 88 PHE A O 1
ATOM 685 N N . GLU A 1 89 ? -6.566 -11.009 4.413 1.00 97.12 89 GLU A N 1
ATOM 686 C CA . GLU A 1 89 ? -8.024 -11.108 4.490 1.00 97.12 89 GLU A CA 1
ATOM 687 C C . GLU A 1 89 ? -8.464 -12.350 5.267 1.00 97.12 89 GLU A C 1
ATOM 689 O O . GLU A 1 89 ? -9.315 -12.245 6.145 1.00 97.12 89 GLU A O 1
ATOM 694 N N . SER A 1 90 ? -7.872 -13.515 4.992 1.00 96.44 90 SER A N 1
ATOM 695 C CA . SER A 1 90 ? -8.262 -14.775 5.634 1.00 96.44 90 SER A CA 1
ATOM 696 C C . SER A 1 90 ? -8.177 -14.727 7.164 1.00 96.44 90 SER A C 1
ATOM 698 O O . SER A 1 90 ? -9.020 -15.306 7.847 1.00 96.44 90 SER A O 1
ATOM 700 N N . LYS A 1 91 ? -7.205 -13.980 7.702 1.00 96.94 91 LYS A N 1
ATOM 701 C CA . LYS A 1 91 ? -6.969 -13.829 9.143 1.00 96.94 91 LYS A CA 1
ATOM 702 C C . LYS A 1 91 ? -7.640 -12.589 9.741 1.00 96.94 91 LYS A C 1
ATOM 704 O O . LYS A 1 91 ? -8.083 -12.625 10.886 1.00 96.94 91 LYS A O 1
ATOM 709 N N . TYR A 1 92 ? -7.738 -11.502 8.976 1.00 98.00 92 TYR A N 1
ATOM 710 C CA . TYR A 1 92 ? -8.131 -10.174 9.459 1.00 98.00 92 TYR A CA 1
ATOM 711 C C . TYR A 1 92 ? -9.367 -9.604 8.747 1.00 98.00 92 TYR A C 1
ATOM 713 O O . TYR A 1 92 ? -9.585 -8.393 8.753 1.00 98.00 92 TYR A O 1
ATOM 721 N N . GLN A 1 93 ? -10.229 -10.450 8.169 1.00 97.38 93 GLN A N 1
ATOM 722 C CA . GLN A 1 93 ? -11.427 -10.009 7.438 1.00 97.38 93 GLN A CA 1
ATOM 723 C C . GLN A 1 93 ? -12.313 -9.049 8.246 1.00 97.38 93 GLN A C 1
ATOM 725 O O . GLN A 1 93 ? -12.895 -8.118 7.691 1.00 97.38 93 GLN A O 1
ATOM 730 N N . LYS A 1 94 ? -12.415 -9.255 9.565 1.00 98.00 94 LYS A N 1
ATOM 731 C CA . LYS A 1 94 ? -13.173 -8.361 10.451 1.00 98.00 94 LYS A CA 1
ATOM 732 C C . LYS A 1 94 ? -12.606 -6.939 10.452 1.00 98.00 94 LYS A C 1
ATOM 734 O O . LYS A 1 94 ? -13.390 -5.999 10.419 1.00 98.00 94 LYS A O 1
ATOM 739 N N . LEU A 1 95 ? -11.281 -6.777 10.412 1.00 98.50 95 LEU A N 1
ATOM 740 C CA . LEU A 1 95 ? -10.651 -5.457 10.327 1.00 98.50 95 LEU A CA 1
ATOM 741 C C . LEU A 1 95 ? -11.011 -4.770 9.006 1.00 98.50 95 LEU A C 1
ATOM 743 O O . LEU A 1 95 ? -11.446 -3.624 9.021 1.00 98.50 95 LEU A O 1
ATOM 747 N N . LEU A 1 96 ? -10.932 -5.493 7.879 1.00 98.31 96 LEU A N 1
ATOM 748 C CA . LEU A 1 96 ? -11.343 -4.975 6.564 1.00 98.31 96 LEU A CA 1
ATOM 749 C C . LEU A 1 96 ? -12.799 -4.504 6.560 1.00 98.31 96 LEU A C 1
ATOM 751 O O . LEU A 1 96 ? -13.113 -3.484 5.956 1.00 98.31 96 LEU A O 1
ATOM 755 N N . LYS A 1 97 ? -13.697 -5.220 7.243 1.00 97.69 97 LYS A N 1
ATOM 756 C CA . LYS A 1 97 ? -15.122 -4.866 7.322 1.00 97.69 97 LYS A CA 1
ATOM 757 C C . LYS A 1 97 ? -15.404 -3.705 8.273 1.00 97.69 97 LYS A C 1
ATOM 759 O O . LYS A 1 97 ? -16.228 -2.859 7.934 1.00 97.69 97 LYS A O 1
ATOM 764 N N . ASN A 1 98 ? -14.684 -3.611 9.387 1.00 98.12 98 ASN A N 1
ATOM 765 C CA . ASN A 1 98 ? -15.008 -2.678 10.468 1.00 98.12 98 ASN A CA 1
ATOM 766 C C . ASN A 1 98 ? -14.225 -1.362 10.431 1.00 98.12 98 ASN A C 1
ATOM 768 O O . ASN A 1 98 ? -14.695 -0.386 11.006 1.00 98.12 98 ASN A O 1
ATOM 772 N N . CYS A 1 99 ? -13.068 -1.305 9.763 1.00 98.38 99 CYS A N 1
ATOM 773 C CA . CYS A 1 99 ? -12.318 -0.054 9.646 1.00 98.38 99 CYS A CA 1
ATOM 774 C C . CYS A 1 99 ? -13.157 1.033 8.950 1.00 98.38 99 CYS A C 1
ATOM 776 O O . CYS A 1 99 ? -14.006 0.739 8.099 1.00 98.38 99 CYS A O 1
ATOM 778 N N . LYS A 1 100 ? -12.886 2.300 9.259 1.00 98.50 100 LYS A N 1
ATOM 779 C CA . LYS A 1 100 ? -13.487 3.464 8.599 1.00 98.50 100 LYS A CA 1
ATOM 780 C C . LYS A 1 100 ? -13.133 3.509 7.115 1.00 98.50 100 LYS A C 1
ATOM 782 O O . LYS A 1 100 ? -13.991 3.823 6.295 1.00 98.50 100 LYS A O 1
ATOM 787 N N . GLN A 1 101 ? -11.888 3.188 6.761 1.00 98.50 101 GLN A N 1
ATOM 788 C CA . GLN A 1 101 ? -11.423 3.178 5.371 1.00 98.50 101 GLN A CA 1
ATOM 789 C C . GLN A 1 101 ? -10.187 2.300 5.159 1.00 98.50 101 GLN A C 1
ATOM 791 O O . GLN A 1 101 ? -9.489 1.909 6.098 1.00 98.50 101 GLN A O 1
ATOM 796 N N . VAL A 1 102 ? -9.921 2.020 3.887 1.00 98.88 102 VAL A N 1
ATOM 797 C CA . VAL A 1 102 ? -8.713 1.353 3.403 1.00 98.88 102 VAL A CA 1
ATOM 798 C C . VAL A 1 102 ? -8.022 2.281 2.407 1.00 98.88 102 VAL A C 1
ATOM 800 O O . VAL A 1 102 ? -8.685 2.840 1.535 1.00 98.88 102 VAL A O 1
ATOM 803 N N . VAL A 1 103 ? -6.710 2.452 2.528 1.00 98.88 103 VAL A N 1
ATOM 804 C CA . VAL A 1 103 ? -5.889 3.209 1.577 1.00 98.88 103 VAL A CA 1
ATOM 805 C C . VAL A 1 103 ? -4.825 2.277 1.019 1.00 98.88 103 VAL A C 1
ATOM 807 O O . VAL A 1 103 ? -4.061 1.706 1.787 1.00 98.88 103 VAL A O 1
ATOM 810 N N . VAL A 1 104 ? -4.763 2.122 -0.297 1.00 98.75 104 VAL A N 1
ATOM 811 C CA . VAL A 1 104 ? -3.699 1.376 -0.977 1.00 98.75 104 VAL A CA 1
ATOM 812 C C . VAL A 1 104 ? -2.771 2.370 -1.651 1.00 98.75 104 VAL A C 1
ATOM 814 O O . VAL A 1 104 ? -3.245 3.251 -2.366 1.00 98.75 104 VAL A O 1
ATOM 817 N N . LEU A 1 105 ? -1.471 2.266 -1.394 1.00 98.62 105 LEU A N 1
ATOM 818 C CA . LEU A 1 105 ? -0.440 3.026 -2.084 1.00 98.62 105 LEU A CA 1
ATOM 819 C C . LEU A 1 105 ? 0.199 2.132 -3.132 1.00 98.62 105 LEU A C 1
ATOM 821 O O . LEU A 1 105 ? 0.763 1.092 -2.796 1.00 98.62 105 LEU A O 1
ATOM 825 N N . ASP A 1 106 ? 0.116 2.566 -4.380 1.00 97.69 106 ASP A N 1
ATOM 826 C CA . ASP A 1 106 ? 0.692 1.840 -5.501 1.00 97.69 106 ASP A CA 1
ATOM 827 C C . ASP A 1 106 ? 0.949 2.793 -6.678 1.00 97.69 106 ASP A C 1
ATOM 829 O O . ASP A 1 106 ? 0.117 3.659 -6.979 1.00 97.69 106 ASP A O 1
ATOM 833 N N . GLY A 1 107 ? 2.134 2.686 -7.282 1.00 96.44 107 GLY A N 1
ATOM 834 C CA . GLY A 1 107 ? 2.558 3.492 -8.422 1.00 96.44 107 GLY A CA 1
ATOM 835 C C . GLY A 1 107 ? 2.751 4.976 -8.091 1.00 96.44 107 GLY A C 1
ATOM 836 O O . GLY A 1 107 ? 2.146 5.843 -8.730 1.00 96.44 107 GLY A O 1
ATOM 837 N N . VAL A 1 108 ? 3.560 5.306 -7.076 1.00 98.00 108 VAL A N 1
ATOM 838 C CA . VAL A 1 108 ? 3.801 6.696 -6.625 1.00 98.00 108 VAL A CA 1
ATOM 839 C C . VAL A 1 108 ? 5.238 7.171 -6.878 1.00 98.00 108 VAL A C 1
ATOM 841 O O . VAL A 1 108 ? 6.172 6.385 -6.930 1.00 98.00 108 VAL A O 1
ATOM 844 N N . GLY A 1 109 ? 5.434 8.492 -6.982 1.00 97.12 109 GLY A N 1
ATOM 845 C CA . GLY A 1 109 ? 6.758 9.134 -7.000 1.00 97.12 109 GLY A CA 1
ATOM 846 C C . GLY A 1 109 ? 7.224 9.684 -8.351 1.00 97.12 109 GLY A C 1
ATOM 847 O O . GLY A 1 109 ? 8.219 10.404 -8.395 1.00 97.12 109 GLY A O 1
ATOM 848 N N . ILE A 1 110 ? 6.478 9.443 -9.430 1.00 96.19 110 ILE A N 1
ATOM 849 C CA . ILE A 1 110 ? 6.788 9.901 -10.798 1.00 96.19 110 ILE A CA 1
ATOM 850 C C . ILE A 1 110 ? 5.932 11.103 -11.251 1.00 96.19 110 ILE A C 1
ATOM 852 O O . ILE A 1 110 ? 6.111 11.659 -12.339 1.00 96.19 110 ILE A O 1
ATOM 856 N N . GLY A 1 111 ? 4.975 11.532 -10.426 1.00 96.00 111 GLY A N 1
ATOM 857 C CA . GLY A 1 111 ? 4.061 12.629 -10.721 1.00 96.00 111 GLY A CA 1
ATOM 858 C C . GLY A 1 111 ? 3.231 13.087 -9.523 1.00 96.00 111 GLY A C 1
ATOM 859 O O . GLY A 1 111 ? 3.413 12.652 -8.388 1.00 96.00 111 GLY A O 1
ATOM 860 N N . LYS A 1 112 ? 2.277 13.987 -9.788 1.00 95.19 112 LYS A N 1
ATOM 861 C CA . LYS A 1 112 ? 1.314 14.441 -8.778 1.00 95.19 112 LYS A CA 1
ATOM 862 C C . LYS A 1 112 ? 0.417 13.276 -8.355 1.00 95.19 112 LYS A C 1
ATOM 864 O O . LYS A 1 112 ? -0.273 12.705 -9.200 1.00 95.19 112 LYS A O 1
ATOM 869 N N . SER A 1 113 ? 0.391 12.990 -7.057 1.00 95.38 113 SER A N 1
ATOM 870 C CA . SER A 1 113 ? -0.445 11.930 -6.502 1.00 95.38 113 SER A CA 1
ATOM 871 C C . SER A 1 113 ? -1.932 12.276 -6.499 1.00 95.38 113 SER A C 1
ATOM 873 O O . SER A 1 113 ? -2.321 13.445 -6.423 1.00 95.38 113 SER A O 1
ATOM 875 N N . GLN A 1 114 ? -2.761 11.242 -6.590 1.00 96.56 114 GLN A N 1
ATOM 876 C CA . GLN A 1 114 ? -4.214 11.309 -6.661 1.00 96.56 114 GLN A CA 1
ATOM 877 C C . GLN A 1 114 ? -4.812 10.226 -5.769 1.00 96.56 114 GLN A C 1
ATOM 879 O O . GLN A 1 114 ? -4.292 9.116 -5.719 1.00 96.56 114 GLN A O 1
ATOM 884 N N . LEU A 1 115 ? -5.913 10.552 -5.093 1.00 97.94 115 LEU A N 1
ATOM 885 C CA . LEU A 1 115 ? -6.757 9.581 -4.403 1.00 97.94 115 LEU A CA 1
ATOM 886 C C . LEU A 1 115 ? -7.958 9.272 -5.290 1.00 97.94 115 LEU A C 1
ATOM 888 O O . LEU A 1 115 ? -8.715 10.181 -5.632 1.00 97.94 115 LEU A O 1
ATOM 892 N N . VAL A 1 116 ? -8.138 8.005 -5.649 1.00 98.06 116 VAL A N 1
ATOM 893 C CA . VAL A 1 116 ? -9.242 7.561 -6.507 1.00 98.06 116 VAL A CA 1
ATOM 894 C C . VAL A 1 116 ? -9.975 6.360 -5.910 1.00 98.06 116 VAL A C 1
ATOM 896 O O . VAL A 1 116 ? -9.468 5.703 -5.004 1.00 98.06 116 VAL A O 1
ATOM 899 N N . GLN A 1 117 ? -11.170 6.065 -6.430 1.00 97.75 117 GLN A N 1
ATOM 900 C CA . GLN A 1 117 ? -11.977 4.893 -6.051 1.00 97.75 117 GLN A CA 1
ATOM 901 C C . GLN A 1 117 ? -12.376 4.027 -7.262 1.00 97.75 117 GLN A C 1
ATOM 903 O O . GLN A 1 117 ? -13.357 3.289 -7.210 1.00 97.75 117 GLN A O 1
ATOM 908 N N . PHE A 1 118 ? -11.639 4.130 -8.369 1.00 96.12 118 PHE A N 1
ATOM 909 C CA . PHE A 1 118 ? -11.802 3.285 -9.557 1.00 96.12 118 PHE A CA 1
ATOM 910 C C . PHE A 1 118 ? -10.575 2.381 -9.734 1.00 96.12 118 PHE A C 1
ATOM 912 O O . PHE A 1 118 ? -9.505 2.712 -9.231 1.00 96.12 118 PHE A O 1
ATOM 919 N N . GLY A 1 119 ? -10.732 1.251 -10.435 1.00 94.12 119 GLY A N 1
ATOM 920 C CA . GLY A 1 119 ? -9.649 0.276 -10.649 1.00 94.12 119 GLY A CA 1
ATOM 921 C C . GLY A 1 119 ? -9.205 -0.457 -9.378 1.00 94.12 119 GLY A C 1
ATOM 922 O O . GLY A 1 119 ? -8.082 -0.935 -9.293 1.00 94.12 119 GLY A O 1
ATOM 923 N N . LEU A 1 120 ? -10.061 -0.517 -8.354 1.00 95.81 120 LEU A N 1
ATOM 924 C CA . LEU A 1 120 ? -9.706 -1.079 -7.046 1.00 95.81 120 LEU A CA 1
ATOM 925 C C . LEU A 1 120 ? -9.444 -2.592 -7.090 1.00 95.81 120 LEU A C 1
ATOM 927 O O . LEU A 1 120 ? -8.713 -3.118 -6.257 1.00 95.81 120 LEU A O 1
ATOM 931 N N . ASP A 1 121 ? -10.030 -3.283 -8.064 1.00 92.25 121 ASP A N 1
ATOM 932 C CA . ASP A 1 121 ? -9.797 -4.696 -8.355 1.00 92.25 121 ASP A CA 1
ATOM 933 C C . ASP A 1 121 ? -8.384 -4.970 -8.883 1.00 92.25 121 ASP A C 1
ATOM 935 O O . ASP A 1 121 ? -7.952 -6.118 -8.855 1.00 92.25 121 ASP A O 1
ATOM 939 N N . TRP A 1 122 ? -7.659 -3.936 -9.322 1.00 89.88 122 TRP A N 1
ATOM 940 C CA . TRP A 1 122 ? -6.277 -4.054 -9.792 1.00 89.88 122 TRP A CA 1
ATOM 941 C C . TRP A 1 122 ? -5.251 -3.862 -8.685 1.00 89.88 122 TRP A C 1
ATOM 943 O O . TRP A 1 122 ? -4.129 -4.298 -8.876 1.00 89.88 122 TRP A O 1
ATOM 953 N N . VAL A 1 123 ? -5.627 -3.256 -7.554 1.00 93.44 123 VAL A N 1
ATOM 954 C CA . VAL A 1 123 ? -4.678 -2.876 -6.487 1.00 93.44 123 VAL A CA 1
ATOM 955 C C . VAL A 1 123 ? -5.015 -3.451 -5.114 1.00 93.44 123 VAL A C 1
ATOM 957 O O . VAL A 1 123 ? -4.214 -3.388 -4.188 1.00 93.44 123 VAL A O 1
ATOM 960 N N . LEU A 1 124 ? -6.221 -3.999 -4.938 1.00 95.50 124 LEU A N 1
ATOM 961 C CA . LEU A 1 124 ? -6.640 -4.640 -3.694 1.00 95.50 124 LEU A CA 1
ATOM 962 C C . LEU A 1 124 ? -7.438 -5.913 -3.981 1.00 95.50 124 LEU A C 1
ATOM 964 O O . LEU A 1 124 ? -8.661 -5.951 -3.840 1.00 95.50 124 LEU A O 1
ATOM 968 N N . GLN A 1 125 ? -6.748 -6.993 -4.346 1.00 93.19 125 GLN A N 1
ATOM 969 C CA . GLN A 1 125 ? -7.359 -8.257 -4.784 1.00 93.19 125 GLN A CA 1
ATOM 970 C C . GLN A 1 125 ? -7.812 -9.152 -3.609 1.00 93.19 125 GLN A C 1
ATOM 972 O O . GLN A 1 125 ? -7.541 -10.361 -3.566 1.00 93.19 125 GLN A O 1
ATOM 977 N N . VAL A 1 126 ? -8.522 -8.554 -2.645 1.00 94.62 126 VAL A N 1
ATOM 978 C CA . VAL A 1 126 ? -9.242 -9.253 -1.566 1.00 94.62 126 VAL A CA 1
ATOM 979 C C . VAL A 1 126 ? -10.594 -9.764 -2.066 1.00 94.62 126 VAL A C 1
ATOM 981 O O . VAL A 1 126 ? -11.236 -9.154 -2.920 1.00 94.62 126 VAL A O 1
ATOM 984 N N . ARG A 1 127 ? -11.080 -10.877 -1.510 1.00 93.88 127 ARG A N 1
ATOM 985 C CA . ARG A 1 127 ? -12.348 -11.496 -1.933 1.00 93.88 127 ARG A CA 1
ATOM 986 C C . ARG A 1 127 ? -13.567 -10.665 -1.531 1.00 93.88 127 ARG A C 1
ATOM 988 O O . ARG A 1 127 ? -14.595 -10.729 -2.194 1.00 93.88 127 ARG A O 1
ATOM 995 N N . CYS A 1 128 ? -13.473 -9.893 -0.451 1.00 95.56 128 CYS A N 1
ATOM 996 C CA . CYS A 1 128 ? -14.550 -9.042 0.046 1.00 95.56 128 CYS A CA 1
ATOM 997 C C . CYS A 1 128 ? -14.586 -7.638 -0.576 1.00 95.56 128 CYS A C 1
ATOM 999 O O . CYS A 1 128 ? -15.337 -6.803 -0.072 1.00 95.56 128 CYS A O 1
ATOM 1001 N N . LEU A 1 129 ? -13.818 -7.359 -1.641 1.00 96.31 129 LEU A N 1
ATOM 1002 C CA . LEU A 1 129 ? -13.678 -6.008 -2.198 1.00 96.31 129 LEU A CA 1
ATOM 1003 C C . LEU A 1 129 ? -15.034 -5.353 -2.492 1.00 96.31 129 LEU A C 1
ATOM 1005 O O . LEU A 1 129 ? -15.264 -4.218 -2.082 1.00 96.31 129 LEU A O 1
ATOM 1009 N N . ASP A 1 130 ? -15.975 -6.078 -3.100 1.00 96.56 130 ASP A N 1
ATOM 1010 C CA . ASP A 1 130 ? -17.316 -5.555 -3.394 1.00 96.56 130 ASP A CA 1
ATOM 1011 C C . ASP A 1 130 ? -18.092 -5.083 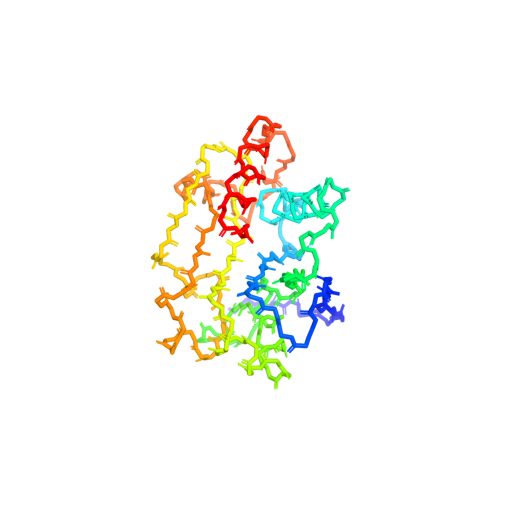-2.159 1.00 96.56 130 ASP A C 1
ATOM 1013 O O . ASP A 1 130 ? -18.915 -4.174 -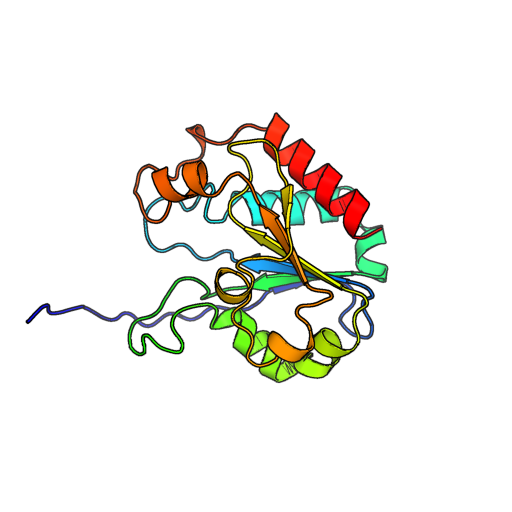2.263 1.00 96.56 130 ASP A O 1
ATOM 1017 N N . GLN A 1 131 ? -17.811 -5.663 -0.990 1.00 98.00 131 GLN A N 1
ATOM 1018 C CA . GLN A 1 131 ? -18.453 -5.314 0.280 1.00 98.00 131 GLN A CA 1
ATOM 1019 C C . GLN A 1 131 ? -17.836 -4.065 0.921 1.00 98.00 131 GLN A C 1
ATOM 1021 O O . GLN A 1 131 ? -18.452 -3.474 1.804 1.00 98.00 131 GLN A O 1
ATOM 1026 N N . ILE A 1 132 ? -16.617 -3.683 0.521 1.00 98.12 132 ILE A N 1
ATOM 1027 C CA . ILE A 1 132 ? -15.850 -2.601 1.157 1.00 98.12 132 ILE A CA 1
ATOM 1028 C C . ILE A 1 132 ? -15.435 -1.486 0.192 1.00 98.12 132 ILE A C 1
ATOM 1030 O O . ILE A 1 132 ? -14.897 -0.476 0.636 1.00 98.12 132 ILE A O 1
ATOM 1034 N N . LYS A 1 133 ? -15.664 -1.626 -1.119 1.00 97.50 133 LYS A N 1
ATOM 1035 C CA . LYS A 1 133 ? -15.140 -0.709 -2.149 1.00 97.50 133 LYS A CA 1
ATOM 1036 C C . LYS A 1 133 ? -15.506 0.760 -1.937 1.00 97.50 133 LYS A C 1
ATOM 1038 O O . LYS A 1 133 ? -14.718 1.635 -2.272 1.00 97.50 133 LYS A O 1
ATOM 1043 N N . ASN A 1 134 ? -16.651 1.044 -1.317 1.00 98.12 134 ASN A N 1
ATOM 1044 C CA . ASN A 1 134 ? -17.089 2.408 -1.002 1.00 98.12 134 ASN A CA 1
ATOM 1045 C C . ASN A 1 134 ? -16.152 3.144 -0.026 1.00 98.12 134 ASN A C 1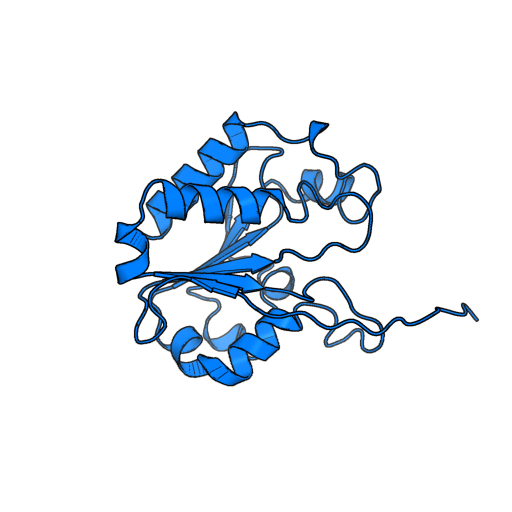
ATOM 1047 O O . ASN A 1 134 ? -16.134 4.373 -0.010 1.00 98.12 134 ASN A O 1
ATOM 1051 N N . LYS A 1 135 ? -15.368 2.409 0.769 1.00 98.31 135 LYS A N 1
ATOM 1052 C CA . LYS A 1 135 ? -14.401 2.959 1.727 1.00 98.31 135 LYS A CA 1
ATOM 1053 C C . LYS A 1 135 ? -12.941 2.676 1.364 1.00 98.31 135 LYS A C 1
ATOM 1055 O O . LYS A 1 135 ? -12.053 2.975 2.160 1.00 98.31 135 LYS A O 1
ATOM 1060 N N . VAL A 1 136 ? -12.684 2.110 0.187 1.00 98.75 136 VAL A N 1
ATOM 1061 C CA . VAL A 1 136 ? -11.330 1.871 -0.324 1.00 98.75 136 VAL A CA 1
ATOM 1062 C C . VAL A 1 136 ? -10.907 3.053 -1.192 1.00 98.75 136 VAL A C 1
ATOM 1064 O O . VAL A 1 136 ? -11.699 3.570 -1.981 1.00 98.75 136 VAL A O 1
ATOM 1067 N N . TRP A 1 137 ? -9.656 3.471 -1.033 1.00 98.81 137 TRP A N 1
ATOM 1068 C CA . TRP A 1 137 ? -9.019 4.539 -1.790 1.00 98.81 137 TRP A CA 1
ATOM 1069 C C . TRP A 1 137 ? -7.672 4.069 -2.322 1.00 98.81 137 TRP A C 1
ATOM 1071 O O . TRP A 1 137 ? -6.889 3.480 -1.583 1.00 98.81 137 TRP A O 1
ATOM 1081 N N . TRP A 1 138 ? -7.381 4.387 -3.575 1.00 98.62 138 TRP A N 1
ATOM 1082 C CA . TRP A 1 138 ? -6.076 4.170 -4.185 1.00 98.62 138 TRP A CA 1
ATOM 1083 C C . TRP A 1 138 ? -5.323 5.497 -4.266 1.00 98.62 138 TRP A C 1
ATOM 1085 O O . TRP A 1 138 ? -5.788 6.436 -4.914 1.00 98.62 138 TRP A O 1
ATOM 1095 N N . LEU A 1 139 ? -4.192 5.585 -3.566 1.00 98.69 139 LEU A N 1
ATOM 1096 C CA . LEU A 1 139 ? -3.232 6.676 -3.663 1.00 98.69 139 LEU A CA 1
ATOM 1097 C C . LEU A 1 139 ? -2.183 6.328 -4.724 1.00 98.69 139 LEU A C 1
ATOM 1099 O O . LEU A 1 139 ? -1.323 5.483 -4.491 1.00 98.69 139 LEU A O 1
ATOM 1103 N N . GLN A 1 140 ? -2.253 7.018 -5.860 1.00 97.81 140 GLN A N 1
ATOM 1104 C CA . GLN A 1 140 ? -1.502 6.687 -7.074 1.00 97.81 140 GLN A CA 1
ATOM 1105 C C . GLN A 1 140 ? -0.960 7.909 -7.806 1.00 97.81 140 GLN A C 1
ATOM 1107 O O . GLN A 1 140 ? -1.326 9.044 -7.497 1.00 97.81 140 GLN A O 1
ATOM 1112 N N . ASN A 1 141 ? -0.130 7.709 -8.827 1.00 96.69 141 ASN A N 1
ATOM 1113 C CA . ASN A 1 141 ? 0.114 8.697 -9.882 1.00 96.69 141 ASN A CA 1
ATOM 1114 C C . ASN A 1 141 ? -0.763 8.433 -11.120 1.00 96.69 141 ASN A C 1
ATOM 1116 O O . ASN A 1 141 ? -1.667 7.606 -11.103 1.00 96.69 141 ASN A O 1
ATOM 1120 N N . ASP A 1 142 ? -0.556 9.209 -12.189 1.00 95.06 142 ASP A N 1
ATOM 1121 C CA . ASP A 1 142 ? -1.238 8.988 -13.469 1.00 95.06 142 ASP A CA 1
ATOM 1122 C C . ASP A 1 142 ? -0.824 7.630 -14.050 1.00 95.06 142 ASP A C 1
ATOM 1124 O O . ASP A 1 142 ? 0.329 7.456 -14.452 1.00 95.06 142 ASP A O 1
ATOM 1128 N N . GLN A 1 143 ? -1.772 6.696 -14.136 1.00 94.06 143 GLN A N 1
ATOM 1129 C CA . GLN A 1 143 ? -1.513 5.328 -14.591 1.00 94.06 143 GLN A CA 1
ATOM 1130 C C . GLN A 1 143 ? -0.949 5.246 -16.004 1.00 94.06 143 GLN A C 1
ATOM 1132 O O . GLN A 1 143 ? -0.182 4.341 -16.308 1.00 94.06 143 GLN A O 1
ATOM 1137 N N . ARG A 1 144 ? -1.225 6.228 -16.869 1.00 94.12 144 ARG A N 1
ATOM 1138 C CA . ARG A 1 144 ? -0.620 6.260 -18.210 1.00 94.12 144 ARG A CA 1
ATOM 1139 C C . ARG A 1 144 ? 0.889 6.461 -18.159 1.00 94.12 144 ARG A C 1
ATOM 1141 O O . ARG A 1 144 ? 1.565 6.092 -19.110 1.00 94.12 144 ARG A O 1
ATOM 1148 N N . LYS A 1 145 ? 1.402 7.083 -17.093 1.00 94.00 145 LYS A N 1
ATOM 1149 C CA . LYS A 1 145 ? 2.840 7.230 -16.850 1.00 94.00 145 LYS A CA 1
ATOM 1150 C C . LYS A 1 145 ? 3.397 6.012 -16.126 1.00 94.00 145 LYS A C 1
ATOM 1152 O O . LYS A 1 145 ? 4.461 5.549 -16.504 1.00 94.00 145 LYS A O 1
ATOM 1157 N N . VAL A 1 146 ? 2.665 5.480 -15.146 1.00 93.38 146 VAL A N 1
ATOM 1158 C CA . VAL A 1 146 ? 3.060 4.265 -14.410 1.00 93.38 146 VAL A CA 1
ATOM 1159 C C . VAL A 1 146 ? 3.272 3.102 -15.383 1.00 93.38 146 VAL A C 1
ATOM 1161 O O . VAL A 1 146 ? 4.349 2.515 -15.437 1.00 93.38 146 VAL A O 1
ATOM 1164 N N . LEU A 1 147 ? 2.308 2.864 -16.273 1.00 93.62 147 LEU A N 1
ATOM 1165 C CA . LEU A 1 147 ? 2.358 1.784 -17.263 1.00 93.62 147 LEU A CA 1
ATOM 1166 C C . LEU A 1 147 ? 3.493 1.904 -18.299 1.00 93.62 147 LEU A C 1
ATOM 1168 O O . LEU A 1 147 ? 3.719 0.959 -19.047 1.00 93.62 147 LEU A O 1
ATOM 1172 N N . GLN A 1 148 ? 4.213 3.031 -18.371 1.00 94.69 148 GLN A N 1
ATOM 1173 C CA . GLN A 1 148 ? 5.409 3.148 -19.223 1.00 94.69 148 GLN A CA 1
ATOM 1174 C C . GLN A 1 148 ? 6.615 2.409 -18.635 1.00 94.69 148 GLN A C 1
ATOM 1176 O O . GLN A 1 148 ? 7.504 2.012 -19.386 1.00 94.69 148 GLN A O 1
ATOM 1181 N N . TYR A 1 149 ? 6.639 2.238 -17.312 1.00 93.31 149 TYR A N 1
ATOM 1182 C CA . TYR A 1 149 ? 7.746 1.633 -16.570 1.00 93.31 149 TYR A CA 1
ATOM 1183 C C . TYR A 1 149 ? 7.361 0.294 -15.935 1.00 93.31 149 TYR A C 1
ATOM 1185 O O . TYR A 1 149 ? 8.240 -0.547 -15.748 1.00 93.31 149 TYR A O 1
ATOM 1193 N N . PHE A 1 150 ? 6.069 0.086 -15.658 1.00 91.06 150 PHE A N 1
ATOM 1194 C CA . PHE A 1 150 ? 5.512 -1.125 -15.051 1.00 91.06 150 PHE A CA 1
ATOM 1195 C C . PHE A 1 150 ? 6.047 -2.406 -15.701 1.00 91.06 150 PHE A C 1
ATOM 1197 O O . PHE A 1 150 ? 5.978 -2.572 -16.922 1.00 91.06 150 PHE A O 1
ATOM 1204 N N . HIS A 1 151 ? 6.582 -3.306 -14.874 1.00 91.38 151 HIS A N 1
ATOM 1205 C CA . HIS A 1 151 ? 7.166 -4.586 -15.297 1.00 91.38 151 HIS A CA 1
ATOM 1206 C C . HIS A 1 151 ? 8.278 -4.452 -16.352 1.00 91.38 151 HIS A C 1
ATOM 1208 O O . HIS A 1 151 ? 8.459 -5.312 -17.219 1.00 91.38 151 HIS A O 1
ATOM 1214 N N . THR A 1 152 ? 9.069 -3.381 -16.276 1.00 93.75 152 THR A N 1
ATOM 1215 C CA . THR A 1 152 ? 10.239 -3.181 -17.138 1.00 93.75 152 THR A CA 1
ATOM 1216 C C . THR A 1 152 ? 11.503 -2.936 -16.322 1.00 93.75 152 THR A C 1
ATOM 1218 O O . THR A 1 152 ? 11.473 -2.447 -15.200 1.00 93.75 152 THR A O 1
ATOM 1221 N N . LYS A 1 153 ? 12.665 -3.179 -16.937 1.00 95.50 153 LYS A N 1
ATOM 1222 C CA . LYS A 1 153 ? 13.965 -2.790 -16.360 1.00 95.50 153 LYS A CA 1
ATOM 1223 C C . LYS A 1 153 ? 14.168 -1.273 -16.270 1.00 95.50 153 LYS A C 1
ATOM 1225 O O . LYS A 1 153 ? 15.187 -0.846 -15.746 1.00 95.50 153 LYS A O 1
ATOM 1230 N N . ALA A 1 154 ? 13.257 -0.483 -16.840 1.00 95.38 154 ALA A N 1
ATOM 1231 C CA . ALA A 1 154 ? 13.281 0.964 -16.733 1.00 95.38 154 ALA A CA 1
ATOM 1232 C C . ALA A 1 154 ? 12.570 1.462 -15.468 1.00 95.38 154 ALA A C 1
ATOM 1234 O O . ALA A 1 154 ? 12.637 2.659 -15.213 1.00 95.38 154 ALA A O 1
ATOM 1235 N N . ASP A 1 155 ? 11.914 0.595 -14.680 1.00 96.25 155 ASP A N 1
ATOM 1236 C CA . ASP A 1 155 ? 11.407 0.974 -13.359 1.00 96.25 155 ASP A CA 1
ATOM 1237 C C . ASP A 1 155 ? 12.543 1.049 -12.332 1.00 96.25 155 ASP A C 1
ATOM 1239 O O . ASP A 1 155 ? 12.800 0.118 -11.565 1.00 96.25 155 ASP A O 1
ATOM 1243 N N . THR A 1 156 ? 13.252 2.174 -12.377 1.00 96.44 156 THR A N 1
ATOM 1244 C CA . THR A 1 156 ? 14.416 2.474 -11.547 1.00 96.44 156 THR A CA 1
ATOM 1245 C C . THR A 1 156 ? 14.230 3.781 -10.776 1.00 96.44 156 THR A C 1
ATOM 1247 O O . THR A 1 156 ? 13.363 4.612 -11.084 1.00 96.44 156 THR A O 1
ATOM 1250 N N . ILE A 1 157 ? 15.064 3.978 -9.752 1.00 96.50 157 ILE A N 1
ATOM 1251 C CA . ILE A 1 157 ? 14.978 5.116 -8.826 1.00 96.50 157 ILE A CA 1
ATOM 1252 C C . ILE A 1 157 ? 15.149 6.478 -9.512 1.00 96.50 157 ILE A C 1
ATOM 1254 O O . ILE A 1 157 ? 14.641 7.480 -9.014 1.00 96.50 157 ILE A O 1
ATOM 1258 N N . GLU A 1 158 ? 15.820 6.531 -10.664 1.00 96.31 158 GLU A N 1
ATOM 1259 C CA . GLU A 1 158 ? 16.090 7.755 -11.425 1.00 96.31 158 GLU A CA 1
ATOM 1260 C C . GLU A 1 158 ? 14.812 8.418 -11.957 1.00 96.31 158 GLU A C 1
ATOM 1262 O O . GLU A 1 158 ? 14.801 9.625 -12.206 1.00 96.31 158 GLU A O 1
ATOM 1267 N N . ASN A 1 159 ? 13.721 7.660 -12.107 1.00 94.19 159 ASN A N 1
ATOM 1268 C CA . ASN A 1 159 ? 12.430 8.214 -12.521 1.00 94.19 159 ASN A CA 1
ATOM 1269 C C . ASN A 1 159 ? 11.667 8.872 -11.363 1.00 94.19 159 ASN A C 1
ATOM 1271 O O . ASN A 1 159 ? 10.730 9.646 -11.596 1.00 94.19 159 ASN A O 1
ATOM 1275 N N . LEU A 1 160 ? 12.046 8.577 -10.117 1.00 97.19 160 LEU A N 1
ATOM 1276 C CA . LEU A 1 160 ? 11.383 9.107 -8.935 1.00 97.19 160 LEU A CA 1
ATOM 1277 C C . LEU A 1 160 ? 11.841 10.536 -8.647 1.00 97.19 160 LEU A C 1
ATOM 1279 O O . LEU A 1 160 ? 12.997 10.914 -8.837 1.00 97.19 160 LEU A O 1
ATOM 1283 N N . LYS A 1 161 ? 10.928 11.348 -8.111 1.00 97.88 161 LYS A N 1
ATOM 1284 C CA . LYS A 1 161 ? 11.252 12.680 -7.592 1.00 97.88 161 LYS A CA 1
ATOM 1285 C C . LYS A 1 161 ? 10.834 12.793 -6.140 1.00 97.88 161 LYS A C 1
ATOM 1287 O O . LYS A 1 161 ? 9.666 12.596 -5.804 1.00 97.88 161 LYS A O 1
ATOM 1292 N N . LEU A 1 162 ? 11.769 13.222 -5.293 1.00 97.44 162 LEU A N 1
ATOM 1293 C CA . LEU A 1 162 ? 11.527 13.423 -3.863 1.00 97.44 162 LEU A CA 1
ATOM 1294 C C . LEU A 1 162 ? 10.317 14.330 -3.598 1.00 97.44 162 LEU A C 1
ATOM 1296 O O . LEU A 1 162 ? 9.508 14.039 -2.725 1.00 97.44 162 LEU A O 1
ATOM 1300 N N . THR A 1 163 ? 10.136 15.385 -4.395 1.00 98.00 163 THR A N 1
ATOM 1301 C CA . THR A 1 163 ? 8.985 16.293 -4.276 1.00 98.00 163 THR A CA 1
ATOM 1302 C C . THR A 1 163 ? 7.640 15.590 -4.474 1.00 98.00 163 THR A C 1
ATOM 1304 O O . THR A 1 163 ? 6.659 15.955 -3.828 1.00 98.00 163 THR A O 1
ATOM 1307 N N . TYR A 1 164 ? 7.573 14.561 -5.322 1.00 98.25 164 TYR A N 1
ATOM 1308 C CA . TYR A 1 164 ? 6.363 13.763 -5.520 1.00 98.25 164 TYR A CA 1
ATOM 1309 C C . TYR A 1 164 ? 6.152 12.734 -4.407 1.00 98.25 164 TYR A C 1
ATOM 1311 O O . TYR A 1 164 ? 5.015 12.541 -3.979 1.00 98.25 164 TYR A O 1
ATOM 1319 N N . LEU A 1 165 ? 7.223 12.139 -3.877 1.00 98.38 165 LEU A N 1
ATOM 1320 C CA . LEU A 1 165 ? 7.147 11.256 -2.706 1.00 98.38 165 LEU A CA 1
ATOM 1321 C C . LEU A 1 165 ? 6.667 12.019 -1.459 1.00 98.38 165 LEU A C 1
ATOM 1323 O O . LEU A 1 165 ? 5.774 11.564 -0.746 1.00 98.38 165 LEU A O 1
ATOM 1327 N N . GLU A 1 166 ? 7.177 13.230 -1.242 1.00 98.00 166 GLU A N 1
ATOM 1328 C CA . GLU A 1 166 ? 6.752 14.125 -0.159 1.00 98.00 166 GLU A CA 1
ATOM 1329 C C . GLU A 1 166 ? 5.281 14.558 -0.299 1.00 98.00 166 GLU A C 1
ATOM 1331 O O . GLU A 1 166 ? 4.526 14.601 0.681 1.00 98.00 166 GLU A O 1
ATOM 1336 N N . ALA A 1 167 ? 4.829 14.809 -1.531 1.00 97.81 167 ALA A N 1
ATOM 1337 C CA . ALA A 1 167 ? 3.424 15.084 -1.819 1.00 97.81 167 ALA A CA 1
ATOM 1338 C C . ALA A 1 167 ? 2.527 13.858 -1.565 1.00 97.81 167 ALA A C 1
ATOM 1340 O O . ALA A 1 167 ? 1.434 14.000 -1.007 1.00 97.81 167 ALA A O 1
ATOM 1341 N N . ALA A 1 168 ? 2.984 12.652 -1.922 1.00 98.50 168 ALA A N 1
ATOM 1342 C CA . ALA A 1 168 ? 2.287 11.402 -1.625 1.00 98.50 168 ALA A CA 1
ATOM 1343 C C . ALA A 1 168 ? 2.161 11.189 -0.109 1.00 98.50 168 ALA A C 1
ATOM 1345 O O . ALA A 1 168 ? 1.057 10.956 0.379 1.00 98.50 168 ALA A O 1
ATOM 1346 N N . LYS A 1 169 ? 3.250 11.384 0.646 1.00 98.44 169 LYS A N 1
ATOM 1347 C CA . LYS A 1 169 ? 3.261 11.346 2.118 1.00 98.44 169 LYS A CA 1
ATOM 1348 C C . LYS A 1 169 ? 2.235 12.306 2.716 1.00 98.44 169 LYS A C 1
ATOM 1350 O O . LYS A 1 169 ? 1.435 11.921 3.563 1.00 98.44 169 LYS A O 1
ATOM 1355 N N . SER A 1 170 ? 2.227 13.551 2.250 1.00 98.06 170 SER A N 1
ATOM 1356 C CA . SER A 1 170 ? 1.301 14.580 2.739 1.00 98.06 170 SER A CA 1
ATOM 1357 C C . SER A 1 170 ? -0.156 14.211 2.446 1.00 98.06 170 SER A C 1
ATOM 1359 O O . SER A 1 170 ? -1.029 14.367 3.297 1.00 98.06 170 SER A O 1
ATOM 1361 N N . THR A 1 171 ? -0.410 13.655 1.259 1.00 98.44 171 THR A N 1
ATOM 1362 C CA . THR A 1 171 ? -1.735 13.167 0.855 1.00 98.44 171 THR A CA 1
ATOM 1363 C C . THR A 1 171 ? -2.186 11.996 1.728 1.00 98.44 171 THR A C 1
ATOM 1365 O O . THR A 1 171 ? -3.322 11.999 2.200 1.00 98.44 171 THR A O 1
ATOM 1368 N N . LEU A 1 172 ? -1.297 11.032 1.991 1.00 98.56 172 LEU A N 1
ATOM 1369 C CA . LEU A 1 172 ? -1.565 9.910 2.888 1.00 98.56 172 LEU A CA 1
ATOM 1370 C C . LEU A 1 172 ? -1.920 10.408 4.291 1.00 98.56 172 LEU A C 1
ATOM 1372 O O . LEU A 1 172 ? -2.974 10.057 4.810 1.00 98.56 172 LEU A O 1
ATOM 1376 N N . ILE A 1 173 ? -1.081 11.266 4.876 1.00 98.19 173 ILE A N 1
ATOM 1377 C CA . ILE A 1 173 ? -1.284 11.813 6.222 1.00 98.19 173 ILE A CA 1
ATOM 1378 C C . ILE A 1 173 ? -2.635 12.527 6.331 1.00 98.19 173 ILE A C 1
ATOM 1380 O O . ILE A 1 173 ? -3.390 12.260 7.261 1.00 98.19 173 ILE A O 1
ATOM 1384 N N . ASN A 1 174 ? -2.972 13.393 5.373 1.00 97.69 174 ASN A N 1
ATOM 1385 C CA . ASN A 1 174 ? -4.254 14.103 5.371 1.00 97.69 174 ASN A CA 1
ATOM 1386 C C . ASN A 1 174 ? -5.455 13.159 5.249 1.00 97.69 174 ASN A C 1
ATOM 1388 O O . ASN A 1 174 ? -6.543 13.487 5.711 1.00 97.69 174 ASN A O 1
ATOM 1392 N N . LYS A 1 175 ? -5.270 11.996 4.619 1.00 97.81 175 LYS A N 1
ATOM 1393 C CA . LYS A 1 175 ? -6.326 11.004 4.439 1.00 97.81 175 LYS A CA 1
ATOM 1394 C C . LYS A 1 175 ? -6.580 10.178 5.700 1.00 97.81 175 LYS A C 1
ATOM 1396 O O . LYS A 1 175 ? -7.727 9.797 5.916 1.00 97.81 175 LYS A O 1
ATOM 1401 N N . ILE A 1 176 ? -5.545 9.870 6.484 1.00 97.38 176 ILE A N 1
ATOM 1402 C CA . ILE A 1 176 ? -5.608 8.893 7.593 1.00 97.38 176 ILE A CA 1
ATOM 1403 C C . ILE A 1 176 ? -5.577 9.513 8.997 1.00 97.38 176 ILE A C 1
ATOM 1405 O O . ILE A 1 176 ? -5.606 8.775 9.984 1.00 97.38 176 ILE A O 1
ATOM 1409 N N . ARG A 1 177 ? -5.476 10.841 9.089 1.00 91.25 177 ARG A N 1
ATOM 1410 C CA . ARG A 1 177 ? -5.654 11.585 10.341 1.00 91.25 177 ARG A CA 1
ATOM 1411 C C . ARG A 1 177 ? -7.122 11.684 10.755 1.00 91.25 177 ARG A C 1
ATOM 1413 O O . ARG A 1 177 ? -8.014 11.627 9.876 1.00 91.25 177 ARG A O 1
#

Foldseek 3Di:
DDDDDDDDDDDAKDKAADLDAAQEEEEEEDDDDAAPCQLVPVLQVVLVVVLCVVCVVLRHRYIYIHFYFQQQADDDPVLGGQPRLQVCCVVRVVNLQRHNAYEYEHRWFLDAKDKDLPPCCVGRVYPCCVVRSVRYIYTHDDVVVSVVPGRYNNSDNVSGDPVRSVNSSVVVVVVSD

Secondary structure (DSSP, 8-state):
-------------EEEE-SSS-SEEEEEE---SSS--IIIIIHHHHHHHHHHHH-GGGGGTEEEEEESSSS--SS-TTS-S-HHHHHHHHHHHHHHHHSSEEEEE-S-SSS--EEE-SSGGGT---TTHHHHGGGEEEEE--HHHHTTTTTSTT--GGG--HHHHHHHHHHHHHHH-

Organism: NCBI:txid1974497

InterPro domains:
  IPR007484 Peptidase M28 [PF04389] (25-116)

Sequence (177 aa):
YVKVKKTEFETANILIGNTINPDNLIFAHFDSIIGDGAMDNAAAVAVVLHTILQNPTLLNNNLFILAGNEEVSYDNYKSKSGFGFRVFESKYQKLLKNCKQVVVLDGVGIGKSQLVQFGLDWVLQVRCLDQIKNKVWWLQNDQRKVLQYFHTKADTIENLKLTYLEAAKSTLINKIR

pLDDT: mean 93.46, std 9.36, range [52.31, 98.88]